Protein AF-A0A359M3L5-F1 (afdb_monomer)

Solvent-accessible surface area (backbone atoms only — not comparable to full-atom values): 6612 Å² total; per-residue (Å²): 128,64,72,66,55,49,37,35,51,52,8,50,50,33,34,58,53,13,36,76,29,49,12,36,32,44,86,95,46,78,62,34,31,24,52,57,44,50,51,46,31,31,58,50,9,49,49,30,40,74,74,66,41,86,62,9,56,54,31,27,47,51,28,46,46,59,61,41,48,53,52,25,50,50,24,58,77,70,66,40,63,69,64,22,51,52,35,47,51,50,46,64,65,39,57,65,48,48,65,51,44,30,73,75,64,65,40,41,78,36,68,12,42,54,36,30,54,51,9,48,47,43,45,50,54,72,62,70,79,76,117

Secondary structure (DSSP, 8-state):
-HHHHHHHHHHHHHHHHHTTSEEEE-TTSPPEEHHHHHHHHHHHHHHHHHTT-TTHHHHHHHHHHHHHHHHHHHHHHTT-HHHHHHHHHHHHHHTTHHHHHHHHTTPEE-HHHHHHHHHHHHHHHHHHTT-

Radius of gyration: 15.12 Å; Cα contacts (8 Å, |Δi|>4): 184; chains: 1; bounding box: 44×23×44 Å

Foldseek 3Di:
DPPLVVLQVLLVVLQVVLQQDQWKDADPDDGDRNVRLLVCLCVQLCVCVVVPNPLSVLSNLVNCLVVLLVVLVVCVVVVPLVVNVVSLVSNVVSVVSVVVSCVPVVMGTDPSNVSNSSSSCSNSVVSVVVD

Mean predicted aligned error: 4.33 Å

Nearest PDB structures (foldseek):
  8e0m-assembly3_H  TM=4.704E-01  e=2.114E+00  synthetic construct
  8e0o-assembly1_C  TM=4.626E-01  e=2.346E+00  synthetic construct
  8e12-assembly1_C  TM=3.287E-01  e=6.361E-01  synthetic construct
  8e0o-assembly1_A  TM=3.751E-01  e=2.006E+00  synthetic construct

Sequence (131 aa):
MAPRTALLATGLAAYAVSFALPAVKLQDMPPLRGWVCAAHVYTVGASAARDGEWLGPLLLACGLINPAMLLYLLFRFTGRARPRRVTALVLAGLLPVVPVTFAVGDIRPILGCGLWIAGMLLTVCGDFRRT

pLDDT: mean 89.81, std 8.86, range [47.19, 97.19]

Structure (mmCIF, N/CA/C/O backbone):
data_AF-A0A359M3L5-F1
#
_entry.id   AF-A0A359M3L5-F1
#
loop_
_atom_site.group_PDB
_atom_site.id
_atom_site.type_symbol
_atom_site.label_atom_id
_atom_site.label_alt_id
_atom_site.label_comp_id
_atom_site.label_asym_id
_atom_site.label_entity_id
_atom_site.label_seq_id
_atom_site.pdbx_PDB_ins_code
_atom_site.Cartn_x
_atom_site.Cartn_y
_atom_site.Cartn_z
_atom_site.occupancy
_atom_site.B_iso_or_equiv
_atom_site.auth_seq_id
_atom_site.auth_comp_id
_atom_site.auth_asym_id
_atom_site.auth_atom_id
_atom_site.pdbx_PDB_model_num
ATOM 1 N N . MET A 1 1 ? -22.929 5.626 16.802 1.00 50.56 1 MET A N 1
ATOM 2 C CA . MET A 1 1 ? -21.799 4.688 16.566 1.00 50.56 1 MET A CA 1
ATOM 3 C C . MET A 1 1 ? -21.626 4.254 15.097 1.00 50.56 1 MET A C 1
ATOM 5 O O . MET A 1 1 ? -20.513 3.905 14.734 1.00 50.56 1 MET A O 1
ATOM 9 N N . ALA A 1 2 ? -22.644 4.338 14.229 1.00 57.81 2 ALA A N 1
ATOM 10 C CA . ALA A 1 2 ? -22.644 3.765 12.870 1.00 57.81 2 ALA A CA 1
ATOM 11 C C . ALA A 1 2 ? -21.632 4.291 11.807 1.00 57.81 2 ALA A C 1
ATOM 13 O O . ALA A 1 2 ? -21.102 3.469 11.058 1.00 57.81 2 ALA A O 1
ATOM 14 N N . PRO A 1 3 ? -21.294 5.595 11.699 1.00 68.12 3 PRO A N 1
ATOM 15 C CA . PRO A 1 3 ? -20.598 6.096 10.503 1.00 68.12 3 PRO A CA 1
ATOM 16 C C . PRO A 1 3 ? -19.119 5.685 10.420 1.00 68.12 3 PRO A C 1
ATOM 18 O O . PRO A 1 3 ? -18.577 5.519 9.333 1.00 68.12 3 PRO A O 1
ATOM 21 N N . ARG A 1 4 ? -18.448 5.476 11.560 1.00 75.56 4 ARG A N 1
ATOM 22 C CA . ARG A 1 4 ? -17.023 5.089 11.592 1.00 75.56 4 ARG A CA 1
ATOM 23 C C . ARG A 1 4 ? -16.798 3.628 11.212 1.00 75.56 4 ARG A C 1
ATOM 25 O O . ARG A 1 4 ? -15.788 3.316 10.587 1.00 75.56 4 ARG A O 1
ATOM 32 N N . THR A 1 5 ? -17.721 2.752 11.595 1.00 81.62 5 THR A N 1
ATOM 33 C CA . THR A 1 5 ? -17.659 1.326 11.261 1.00 81.62 5 THR A CA 1
ATOM 34 C C . THR A 1 5 ? -17.961 1.111 9.784 1.00 81.62 5 THR A C 1
ATOM 36 O O . THR A 1 5 ? -17.247 0.356 9.135 1.00 81.62 5 THR A O 1
ATOM 39 N N . ALA A 1 6 ? -18.937 1.844 9.234 1.00 85.69 6 ALA A N 1
ATOM 40 C CA . ALA A 1 6 ? -19.244 1.817 7.807 1.00 85.69 6 ALA A CA 1
ATOM 41 C C . ALA A 1 6 ? -18.049 2.274 6.953 1.00 85.69 6 ALA A C 1
ATOM 43 O O . ALA A 1 6 ? -17.657 1.562 6.040 1.00 85.69 6 ALA A O 1
ATOM 44 N N . LEU A 1 7 ? -17.402 3.397 7.296 1.00 87.81 7 LEU A N 1
ATOM 45 C CA . LEU A 1 7 ? -16.214 3.874 6.568 1.00 87.81 7 LEU A CA 1
ATOM 46 C C . LEU A 1 7 ? -15.055 2.872 6.602 1.00 87.81 7 LEU A C 1
ATOM 48 O O . LEU A 1 7 ? -14.409 2.650 5.582 1.00 87.81 7 LEU A O 1
ATOM 52 N N . LEU A 1 8 ? -14.815 2.245 7.758 1.00 88.62 8 LEU A N 1
ATOM 53 C CA . LEU A 1 8 ? -13.799 1.202 7.889 1.00 88.62 8 LEU A CA 1
ATOM 54 C C . LEU A 1 8 ? -14.133 -0.016 7.020 1.00 88.62 8 LEU A C 1
ATOM 56 O O . LEU A 1 8 ? -13.264 -0.504 6.308 1.00 88.62 8 LEU A O 1
ATOM 60 N N . ALA A 1 9 ? -15.374 -0.502 7.075 1.00 91.50 9 ALA A N 1
ATOM 61 C CA . ALA A 1 9 ? -15.805 -1.663 6.303 1.00 91.50 9 ALA A CA 1
ATOM 62 C C . ALA A 1 9 ? -15.721 -1.396 4.793 1.00 91.50 9 ALA A C 1
ATOM 64 O O . ALA A 1 9 ? -15.135 -2.192 4.064 1.00 91.50 9 ALA A O 1
ATOM 65 N N . THR A 1 10 ? -16.224 -0.247 4.336 1.00 93.81 10 THR A N 1
ATOM 66 C CA . THR A 1 10 ? -16.135 0.178 2.934 1.00 93.81 10 THR A CA 1
ATOM 67 C C . THR A 1 10 ? -14.685 0.344 2.493 1.00 93.81 10 THR A C 1
ATOM 69 O O . THR A 1 10 ? -14.319 -0.123 1.418 1.00 93.81 10 THR A O 1
ATOM 72 N N . GLY A 1 11 ? -13.840 0.963 3.324 1.00 94.69 11 GLY A N 1
ATOM 73 C CA . GLY A 1 11 ? -12.419 1.139 3.033 1.00 94.69 11 GLY A CA 1
ATOM 74 C C . GLY A 1 11 ? -11.677 -0.191 2.891 1.00 94.69 11 GLY A C 1
ATOM 75 O O . GLY A 1 11 ? -10.946 -0.386 1.922 1.00 94.69 11 GLY A O 1
ATOM 76 N N . LEU A 1 12 ? -11.924 -1.136 3.803 1.00 94.88 12 LEU A N 1
ATOM 77 C CA . LEU A 1 12 ? -11.359 -2.485 3.754 1.00 94.88 12 LEU A CA 1
ATOM 78 C C . LEU A 1 12 ? -11.842 -3.278 2.539 1.00 94.88 12 LEU A C 1
ATOM 80 O O . LEU A 1 12 ? -11.033 -3.935 1.888 1.00 94.88 12 LEU A O 1
ATOM 84 N N . ALA A 1 13 ? -13.134 -3.204 2.215 1.00 96.25 13 ALA A N 1
ATOM 85 C CA . ALA A 1 13 ? -13.698 -3.874 1.048 1.00 96.25 13 ALA A CA 1
ATOM 86 C C . ALA A 1 13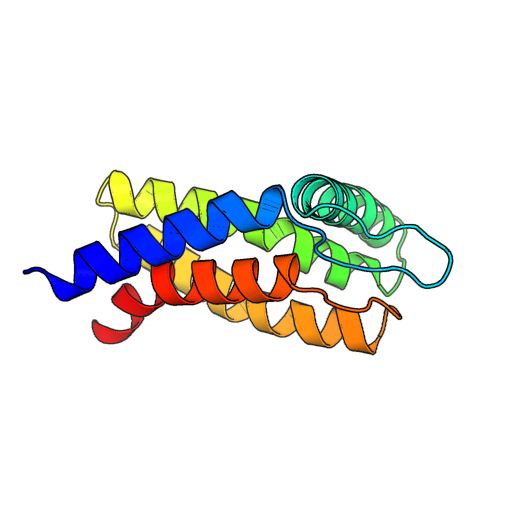 ? -13.104 -3.317 -0.254 1.00 96.25 13 ALA A C 1
ATOM 88 O O . ALA A 1 13 ? -12.648 -4.086 -1.096 1.00 96.25 13 ALA A O 1
ATOM 89 N N . ALA A 1 14 ? -13.036 -1.988 -0.391 1.00 96.56 14 ALA A N 1
ATOM 90 C CA . ALA A 1 14 ? -12.400 -1.326 -1.528 1.00 96.56 14 ALA A CA 1
ATOM 91 C C . ALA A 1 14 ? -10.918 -1.718 -1.651 1.00 96.56 14 ALA A C 1
ATOM 93 O O . ALA A 1 14 ? -10.473 -2.113 -2.729 1.00 96.56 14 ALA A O 1
ATOM 94 N N . TYR A 1 15 ? -10.178 -1.688 -0.537 1.00 95.81 15 TYR A N 1
ATOM 95 C CA . TYR A 1 15 ? -8.784 -2.122 -0.486 1.00 95.81 15 TYR A CA 1
ATOM 96 C C . TYR A 1 15 ? -8.633 -3.581 -0.935 1.00 95.81 15 TYR A C 1
ATOM 98 O O . TYR A 1 15 ? -7.824 -3.852 -1.813 1.00 95.81 15 TYR A O 1
ATOM 106 N N . ALA A 1 16 ? -9.442 -4.510 -0.425 1.00 95.88 16 ALA A N 1
ATOM 107 C CA . ALA A 1 16 ? -9.365 -5.923 -0.797 1.00 95.88 16 ALA A CA 1
ATOM 108 C C . ALA A 1 16 ? -9.717 -6.169 -2.277 1.00 95.88 16 ALA A C 1
ATOM 110 O O . ALA A 1 16 ? -8.963 -6.832 -2.989 1.00 95.88 16 ALA A O 1
ATOM 111 N N . VAL A 1 17 ? -10.822 -5.595 -2.764 1.00 97.00 17 VAL A N 1
ATOM 112 C CA . VAL A 1 17 ? -11.272 -5.749 -4.160 1.00 97.00 17 VAL A CA 1
ATOM 113 C C . VAL A 1 17 ? -10.250 -5.173 -5.140 1.00 97.00 17 VAL A C 1
ATOM 115 O O . VAL A 1 17 ? -10.040 -5.742 -6.212 1.00 97.00 17 VAL A O 1
ATOM 118 N N . SER A 1 18 ? -9.556 -4.093 -4.766 1.00 97.19 18 SER A N 1
ATOM 119 C CA . SER A 1 18 ? -8.548 -3.458 -5.620 1.00 97.19 18 SER A CA 1
ATOM 120 C C . SER A 1 18 ? -7.436 -4.410 -6.082 1.00 97.19 18 SER A C 1
ATOM 122 O O . SER A 1 18 ? -6.935 -4.265 -7.197 1.00 97.19 18 SER A O 1
ATOM 124 N N . PHE A 1 19 ? -7.104 -5.440 -5.292 1.00 94.94 19 PHE A N 1
ATOM 125 C CA . PHE A 1 19 ? -6.080 -6.426 -5.648 1.00 94.94 19 PHE A CA 1
ATOM 126 C C . PHE A 1 19 ? -6.492 -7.336 -6.808 1.00 94.94 19 PHE A C 1
ATOM 128 O O . PHE A 1 19 ? -5.624 -7.814 -7.541 1.00 94.94 19 PHE A O 1
ATOM 135 N N . ALA A 1 20 ? -7.794 -7.562 -6.998 1.00 95.50 20 ALA A N 1
ATOM 136 C CA . ALA A 1 20 ? -8.321 -8.372 -8.094 1.00 95.50 20 ALA A CA 1
ATOM 137 C C . ALA A 1 20 ? -8.469 -7.577 -9.403 1.00 95.50 20 ALA A C 1
ATOM 139 O O . ALA A 1 20 ? -8.512 -8.168 -10.484 1.00 95.50 20 ALA A O 1
ATOM 140 N N . LEU A 1 21 ? -8.534 -6.247 -9.316 1.00 95.38 21 LEU A N 1
ATOM 141 C CA . LEU A 1 21 ? -8.759 -5.365 -10.456 1.00 95.38 21 LEU A CA 1
ATOM 142 C C . LEU A 1 21 ? -7.453 -5.022 -11.195 1.00 95.38 21 LEU A C 1
ATOM 144 O O . LEU A 1 21 ? -6.374 -5.044 -10.595 1.00 95.38 21 LEU A O 1
ATOM 148 N N . PRO A 1 22 ? -7.527 -4.652 -12.489 1.00 95.12 22 PRO A N 1
ATOM 149 C CA . PRO A 1 22 ? -6.420 -4.009 -13.193 1.00 95.12 22 PRO A CA 1
ATOM 150 C C . PRO A 1 22 ? -6.029 -2.707 -12.485 1.00 95.12 22 PRO A C 1
ATOM 152 O O . PRO A 1 22 ? -6.853 -1.799 -12.345 1.00 95.12 22 PRO A O 1
ATOM 155 N N . ALA A 1 23 ? -4.786 -2.622 -12.018 1.00 92.75 23 ALA A N 1
ATOM 156 C CA . ALA A 1 23 ? -4.303 -1.514 -11.203 1.00 92.75 23 ALA A CA 1
ATOM 157 C C . ALA A 1 23 ? -3.487 -0.507 -12.009 1.00 92.75 23 ALA A C 1
ATOM 159 O O . ALA A 1 23 ? -3.731 0.692 -11.894 1.00 92.75 23 ALA A O 1
ATOM 160 N N . VAL A 1 24 ? -2.556 -0.984 -12.835 1.00 92.00 24 VAL A N 1
ATOM 161 C CA . VAL A 1 24 ? -1.655 -0.132 -13.621 1.00 92.00 24 VAL A CA 1
ATOM 162 C C . VAL A 1 24 ? -1.423 -0.706 -15.012 1.00 92.00 24 VAL A C 1
ATOM 164 O O . VAL A 1 24 ? -1.521 -1.918 -15.216 1.00 92.00 24 VAL A O 1
ATOM 167 N N . LYS A 1 25 ? -1.096 0.164 -15.967 1.00 90.19 25 LYS A N 1
ATOM 168 C CA . LYS A 1 25 ? -0.617 -0.215 -17.298 1.00 90.19 25 LYS A CA 1
ATOM 169 C C . LYS A 1 25 ? 0.760 0.391 -17.535 1.00 90.19 25 LYS A C 1
ATOM 171 O O . LYS A 1 25 ? 0.925 1.604 -17.424 1.00 90.19 25 LYS A O 1
ATOM 176 N N . LEU A 1 26 ? 1.709 -0.469 -17.889 1.00 84.19 26 LEU A N 1
ATOM 177 C CA . LEU A 1 26 ? 2.989 -0.085 -18.475 1.00 84.19 26 LEU A CA 1
ATOM 178 C C . LEU A 1 26 ? 2.816 -0.126 -19.999 1.00 84.19 26 LEU A C 1
ATOM 180 O O . LEU A 1 26 ? 2.063 -0.968 -20.484 1.00 84.19 26 LEU A O 1
ATOM 184 N N . GLN A 1 27 ? 3.436 0.806 -20.726 1.00 78.19 27 GLN A N 1
ATOM 185 C CA . GLN A 1 27 ? 3.124 1.129 -22.131 1.00 78.19 27 GLN A CA 1
ATOM 186 C C . GLN A 1 27 ? 2.805 -0.097 -23.007 1.00 78.19 27 GLN A C 1
ATOM 188 O O . GLN A 1 27 ? 1.654 -0.252 -23.434 1.00 78.19 27 GLN A O 1
ATOM 193 N N . ASP A 1 28 ? 3.782 -0.989 -23.176 1.00 81.38 28 ASP A N 1
ATOM 194 C CA . ASP A 1 28 ? 3.708 -2.139 -24.089 1.00 81.38 28 ASP A CA 1
ATOM 195 C C . ASP A 1 28 ? 3.259 -3.441 -23.416 1.00 81.38 28 ASP A C 1
ATOM 197 O O . ASP A 1 28 ? 3.333 -4.520 -24.004 1.00 81.38 28 ASP A O 1
ATOM 201 N N . MET A 1 29 ? 2.776 -3.364 -22.173 1.00 82.94 29 MET A N 1
ATOM 202 C CA . MET A 1 29 ? 2.349 -4.535 -21.416 1.00 82.94 29 MET A CA 1
ATOM 203 C C . MET A 1 29 ? 0.837 -4.548 -21.164 1.00 82.94 29 MET A C 1
ATOM 205 O O . MET A 1 29 ? 0.198 -3.497 -21.004 1.00 82.94 29 MET A O 1
ATOM 209 N N . PRO A 1 30 ? 0.230 -5.746 -21.081 1.00 88.19 30 PRO A N 1
ATOM 210 C CA . PRO A 1 30 ? -1.120 -5.890 -20.561 1.00 88.19 30 PRO A CA 1
ATOM 211 C C . PRO A 1 30 ? -1.250 -5.259 -19.162 1.00 88.19 30 PRO A C 1
ATOM 213 O O . PRO A 1 30 ? -0.291 -5.279 -18.386 1.00 88.19 30 PRO A O 1
ATOM 216 N N . PRO A 1 31 ? -2.433 -4.728 -18.799 1.00 91.94 31 PRO A N 1
ATOM 217 C CA . PRO A 1 31 ? -2.670 -4.196 -17.463 1.00 91.94 31 PRO A CA 1
ATOM 218 C C . PRO A 1 31 ? -2.336 -5.207 -16.361 1.00 91.94 31 PRO A C 1
ATOM 220 O O . PRO A 1 31 ? -2.830 -6.338 -16.362 1.00 91.94 31 PRO A O 1
ATOM 223 N N . LEU A 1 32 ? -1.546 -4.777 -15.380 1.00 93.25 32 LEU A N 1
ATOM 224 C CA . LEU A 1 32 ? -1.212 -5.594 -14.222 1.00 93.25 32 LEU A CA 1
ATOM 225 C C . LEU A 1 32 ? -2.359 -5.555 -13.215 1.00 93.25 32 LEU A C 1
ATOM 227 O O . LEU A 1 32 ? -2.854 -4.485 -12.847 1.00 93.25 32 LEU A O 1
ATOM 231 N N . ARG A 1 33 ? -2.765 -6.730 -12.727 1.00 94.62 33 ARG A N 1
ATOM 232 C CA . ARG A 1 33 ? -3.693 -6.839 -11.590 1.00 94.62 33 ARG A CA 1
ATOM 233 C C . ARG A 1 33 ? -3.038 -6.291 -10.322 1.00 94.62 33 ARG A C 1
ATOM 235 O O . ARG A 1 33 ? -1.822 -6.390 -10.174 1.00 94.62 33 ARG A O 1
ATOM 242 N N . GLY A 1 34 ? -3.833 -5.765 -9.392 1.00 92.81 34 GLY A N 1
ATOM 243 C CA . GLY A 1 34 ? -3.331 -5.125 -8.172 1.00 92.81 34 GLY A CA 1
ATOM 244 C C . GLY A 1 34 ? -2.383 -5.996 -7.344 1.00 92.81 34 GLY A C 1
ATOM 245 O O . GLY A 1 34 ? -1.346 -5.506 -6.906 1.00 92.81 34 GLY A O 1
ATOM 246 N N . TRP A 1 35 ? -2.659 -7.296 -7.198 1.00 91.81 35 TRP A N 1
ATOM 247 C CA . TRP A 1 35 ? -1.753 -8.207 -6.480 1.00 91.81 35 TRP A CA 1
ATOM 248 C C . TRP A 1 35 ? -0.417 -8.434 -7.197 1.00 91.81 35 TRP A C 1
ATOM 250 O O . TRP A 1 35 ? 0.624 -8.462 -6.543 1.00 91.81 35 TRP A O 1
ATOM 260 N N . VAL A 1 36 ? -0.430 -8.521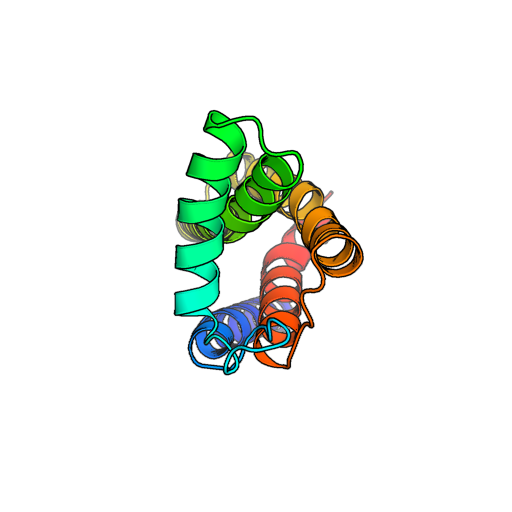 -8.530 1.00 93.25 36 VAL A N 1
ATOM 261 C CA . VAL A 1 36 ? 0.793 -8.644 -9.338 1.00 93.25 36 VAL A CA 1
ATOM 262 C C . VAL A 1 36 ? 1.597 -7.354 -9.253 1.00 93.25 36 VAL A C 1
ATOM 264 O O . VAL A 1 36 ? 2.797 -7.396 -9.006 1.00 93.25 36 VAL A O 1
ATOM 267 N N . CYS A 1 37 ? 0.925 -6.207 -9.389 1.00 92.25 37 CYS A N 1
ATOM 268 C CA . CYS A 1 37 ? 1.536 -4.893 -9.243 1.00 92.25 37 CYS A CA 1
ATOM 269 C C . CYS A 1 37 ? 2.212 -4.759 -7.875 1.00 92.25 37 CYS A C 1
ATOM 271 O O . CYS A 1 37 ? 3.379 -4.395 -7.823 1.00 92.25 37 CYS A O 1
ATOM 273 N N . ALA A 1 38 ? 1.511 -5.098 -6.788 1.00 92.12 38 ALA A N 1
ATOM 274 C CA . ALA A 1 38 ? 2.022 -5.019 -5.421 1.00 92.12 38 ALA A CA 1
ATOM 275 C C . ALA A 1 38 ? 3.277 -5.876 -5.199 1.00 92.12 38 ALA A C 1
ATOM 277 O O . ALA A 1 38 ? 4.235 -5.404 -4.589 1.00 92.12 38 ALA A O 1
ATOM 278 N N . ALA A 1 39 ? 3.278 -7.113 -5.704 1.00 90.38 39 ALA A N 1
ATOM 279 C CA . ALA A 1 39 ? 4.445 -7.985 -5.631 1.00 90.38 39 ALA A CA 1
ATOM 280 C C . ALA A 1 39 ? 5.613 -7.411 -6.445 1.00 90.38 39 ALA A C 1
ATOM 282 O O . ALA A 1 39 ? 6.725 -7.300 -5.934 1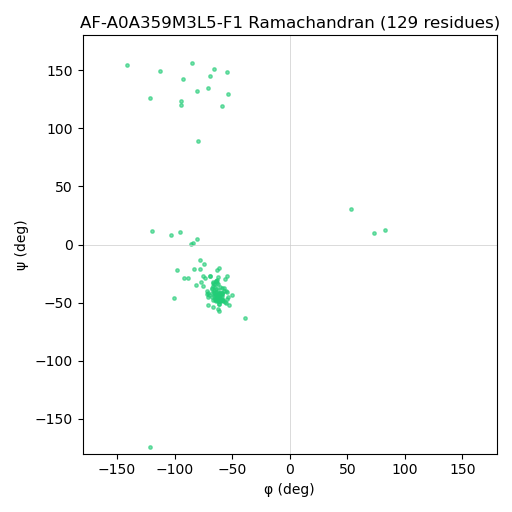.00 90.38 39 ALA A O 1
ATOM 283 N N . HIS A 1 40 ? 5.335 -6.979 -7.678 1.00 89.44 40 HIS A N 1
ATOM 284 C CA . HIS A 1 40 ? 6.337 -6.469 -8.605 1.00 89.44 40 HIS A CA 1
ATOM 285 C C . HIS A 1 40 ? 7.033 -5.208 -8.082 1.00 89.44 40 HIS A C 1
ATOM 287 O O . HIS A 1 40 ? 8.259 -5.168 -8.056 1.00 89.44 40 HIS A O 1
ATOM 293 N N . VAL A 1 41 ? 6.285 -4.200 -7.611 1.00 89.75 41 VAL A N 1
ATOM 294 C CA . VAL A 1 41 ? 6.897 -2.949 -7.120 1.00 89.75 41 VAL A CA 1
ATOM 295 C C . VAL A 1 41 ? 7.767 -3.173 -5.885 1.00 89.75 41 VAL A C 1
ATOM 297 O O . VAL A 1 41 ? 8.783 -2.503 -5.731 1.00 89.75 41 VAL A O 1
ATOM 300 N N . TYR A 1 42 ? 7.424 -4.147 -5.037 1.00 88.94 42 TYR A N 1
ATOM 301 C CA . TYR A 1 42 ? 8.243 -4.494 -3.881 1.00 88.94 42 TYR A CA 1
ATOM 302 C C . TYR A 1 42 ? 9.543 -5.189 -4.300 1.00 88.94 42 TYR A C 1
ATOM 304 O O . TYR A 1 42 ? 10.623 -4.751 -3.910 1.00 88.94 42 TYR A O 1
ATOM 312 N N . THR A 1 43 ? 9.463 -6.244 -5.118 1.00 89.88 43 THR A N 1
ATOM 313 C CA . THR A 1 43 ? 10.646 -7.030 -5.501 1.00 89.88 43 THR A CA 1
ATOM 314 C C . THR A 1 43 ? 11.573 -6.266 -6.440 1.00 89.88 43 THR A C 1
ATOM 316 O O . THR A 1 43 ? 12.784 -6.256 -6.232 1.00 89.88 43 THR A O 1
ATOM 319 N N . VAL A 1 44 ? 11.013 -5.604 -7.457 1.00 88.31 44 VAL A N 1
ATOM 320 C CA . VAL A 1 44 ? 11.794 -4.828 -8.430 1.00 88.31 44 VAL A CA 1
ATOM 321 C C . VAL A 1 44 ? 12.323 -3.560 -7.788 1.00 88.31 44 VAL A C 1
ATOM 323 O O . VAL A 1 44 ? 13.501 -3.269 -7.944 1.00 88.31 44 VAL A O 1
ATOM 326 N N . GLY A 1 45 ? 11.509 -2.857 -6.995 1.00 87.69 45 GLY A N 1
ATOM 327 C CA . GLY A 1 45 ? 11.971 -1.682 -6.260 1.00 87.69 45 GLY A CA 1
ATOM 328 C C . GLY A 1 45 ? 13.129 -2.001 -5.317 1.00 87.69 45 GLY A C 1
ATOM 329 O O . GLY A 1 45 ? 14.103 -1.256 -5.279 1.00 87.69 45 GLY A O 1
ATOM 330 N N . ALA A 1 46 ? 13.074 -3.133 -4.605 1.00 88.44 46 ALA A N 1
ATOM 331 C CA . ALA A 1 46 ? 14.165 -3.567 -3.735 1.00 88.44 46 ALA A CA 1
ATOM 332 C C . ALA A 1 46 ? 15.461 -3.868 -4.506 1.00 88.44 46 ALA A C 1
ATOM 334 O O . ALA A 1 46 ? 16.531 -3.450 -4.063 1.00 88.44 46 ALA A O 1
ATOM 335 N N . SER A 1 47 ? 15.377 -4.560 -5.650 1.00 92.12 47 SER A N 1
ATOM 336 C CA . SER A 1 47 ? 16.558 -4.830 -6.486 1.00 92.12 47 SER A CA 1
ATOM 337 C C . SER A 1 47 ? 17.114 -3.541 -7.080 1.00 92.12 47 SER A C 1
ATOM 339 O O . SER A 1 47 ? 18.264 -3.209 -6.831 1.00 92.12 47 SER A O 1
ATOM 341 N N . ALA A 1 48 ? 16.278 -2.758 -7.763 1.00 89.06 48 ALA A N 1
ATOM 342 C CA . ALA A 1 48 ? 16.663 -1.507 -8.408 1.00 89.06 48 ALA A CA 1
ATOM 343 C C . ALA A 1 48 ? 17.286 -0.512 -7.413 1.00 89.06 48 ALA A C 1
ATOM 345 O O . ALA A 1 48 ? 18.290 0.126 -7.716 1.00 89.06 48 ALA A O 1
ATOM 346 N N . ALA A 1 49 ? 16.748 -0.417 -6.189 1.00 87.81 49 ALA A N 1
ATOM 347 C CA . ALA A 1 49 ? 17.323 0.430 -5.143 1.00 87.81 49 ALA A CA 1
ATOM 348 C C . ALA A 1 49 ? 18.707 -0.059 -4.690 1.00 87.81 49 ALA A C 1
ATOM 350 O O . ALA A 1 49 ? 19.594 0.756 -4.443 1.0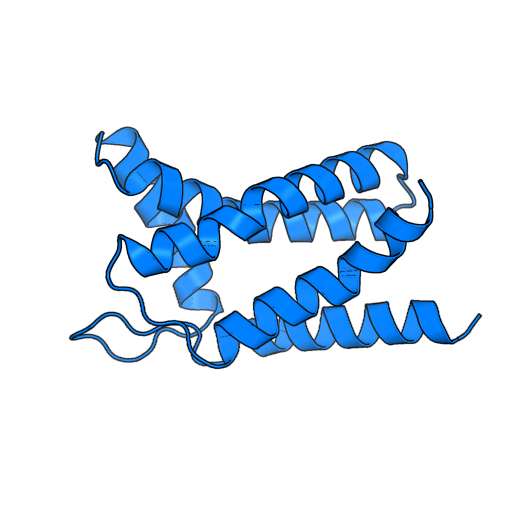0 87.81 49 ALA A O 1
ATOM 351 N N . ARG A 1 50 ? 18.898 -1.379 -4.581 1.00 92.12 50 ARG A N 1
ATOM 352 C CA . ARG A 1 50 ? 20.193 -1.981 -4.241 1.00 92.12 50 ARG A CA 1
ATOM 353 C C . ARG A 1 50 ? 21.216 -1.781 -5.359 1.00 92.12 50 ARG A C 1
ATOM 355 O O . ARG A 1 50 ? 22.384 -1.542 -5.072 1.00 92.12 50 ARG A O 1
ATOM 362 N N . ASP A 1 51 ? 20.765 -1.867 -6.603 1.00 92.75 51 ASP A N 1
ATOM 363 C CA . ASP A 1 51 ? 21.605 -1.800 -7.796 1.00 92.75 51 ASP A CA 1
ATOM 364 C C . ASP A 1 51 ? 21.886 -0.333 -8.223 1.00 92.75 51 ASP A C 1
ATOM 366 O O . ASP A 1 51 ? 22.617 -0.084 -9.178 1.00 92.75 51 ASP A O 1
ATOM 370 N N . GLY A 1 52 ? 21.370 0.652 -7.472 1.00 88.56 52 GLY A N 1
ATOM 371 C CA . GLY A 1 52 ? 21.654 2.081 -7.652 1.00 88.56 52 GLY A CA 1
ATOM 372 C C . GLY A 1 52 ? 20.813 2.773 -8.726 1.00 88.56 52 GLY A C 1
ATOM 373 O O . GLY A 1 52 ? 21.115 3.902 -9.113 1.00 88.56 52 GLY A O 1
ATOM 374 N N . GLU A 1 53 ? 19.751 2.130 -9.210 1.00 90.62 53 GLU A N 1
ATOM 375 C CA . GLU A 1 53 ? 18.842 2.721 -10.186 1.00 90.62 53 GLU A CA 1
ATOM 376 C C . GLU A 1 53 ? 18.002 3.834 -9.551 1.00 90.62 53 GLU A C 1
ATOM 378 O O . GLU A 1 53 ? 17.412 3.679 -8.479 1.00 90.62 53 GLU A O 1
ATOM 383 N N . TRP A 1 54 ? 17.884 4.963 -10.249 1.00 87.94 54 TRP A N 1
ATOM 384 C CA . TRP A 1 54 ? 17.246 6.169 -9.714 1.00 87.94 54 TRP A CA 1
ATOM 385 C C . TRP A 1 54 ? 15.750 5.995 -9.381 1.00 87.94 54 TRP A C 1
ATOM 387 O O . TRP A 1 54 ? 15.258 6.620 -8.442 1.00 87.94 54 TRP A O 1
ATOM 397 N N . LEU A 1 55 ? 15.027 5.128 -10.105 1.00 87.75 55 LEU A N 1
ATOM 398 C CA . LEU A 1 55 ? 13.621 4.790 -9.822 1.00 87.75 55 LEU A CA 1
ATOM 399 C C . LEU A 1 55 ? 13.458 3.803 -8.663 1.00 87.75 55 LEU A C 1
ATOM 401 O O . LEU A 1 55 ? 12.380 3.729 -8.069 1.00 87.75 55 LEU A O 1
ATOM 405 N N . GLY A 1 56 ? 14.508 3.050 -8.332 1.00 90.38 56 GLY A N 1
ATOM 406 C CA . GLY A 1 56 ? 14.465 1.976 -7.345 1.00 90.38 56 GLY A CA 1
ATOM 407 C C . GLY A 1 56 ? 13.898 2.409 -5.991 1.00 90.38 56 GLY A C 1
ATOM 408 O O . GLY A 1 56 ? 12.929 1.800 -5.529 1.00 90.38 56 GLY A O 1
ATOM 409 N N . PRO A 1 57 ? 14.405 3.491 -5.368 1.00 92.06 57 PRO A N 1
ATOM 410 C CA . PRO A 1 57 ? 13.889 3.980 -4.090 1.00 92.06 57 PRO A CA 1
ATOM 411 C C . PRO A 1 57 ? 12.400 4.352 -4.117 1.00 92.06 57 PRO A C 1
ATOM 413 O O . PRO A 1 57 ? 11.685 4.079 -3.153 1.00 92.06 57 PRO A O 1
ATOM 416 N N . LEU A 1 58 ? 11.912 4.938 -5.217 1.00 92.88 58 LEU A N 1
ATOM 417 C CA . LEU A 1 58 ? 10.502 5.319 -5.368 1.00 92.88 58 LEU A CA 1
ATOM 418 C C . LEU A 1 58 ? 9.600 4.085 -5.495 1.00 92.88 58 LEU A C 1
ATOM 420 O O . LEU A 1 58 ? 8.563 3.997 -4.831 1.00 92.88 58 LEU A O 1
ATOM 424 N N . LEU A 1 59 ? 10.022 3.099 -6.293 1.00 91.56 59 LEU A N 1
ATOM 425 C CA . LEU A 1 59 ? 9.321 1.821 -6.434 1.00 91.56 59 LEU A CA 1
ATOM 426 C C . LEU A 1 59 ? 9.296 1.049 -5.111 1.00 91.56 59 LEU A C 1
ATOM 428 O O . LEU A 1 59 ? 8.243 0.546 -4.716 1.00 91.56 59 LEU A O 1
ATOM 432 N N . LEU A 1 60 ? 10.419 1.020 -4.386 1.00 93.31 60 LEU A N 1
ATOM 433 C CA . LEU A 1 60 ? 10.504 0.394 -3.069 1.00 93.31 60 LEU A CA 1
ATOM 434 C C . LEU A 1 60 ? 9.571 1.084 -2.068 1.00 93.31 60 LEU A C 1
ATOM 436 O O . LEU A 1 60 ? 8.821 0.407 -1.364 1.00 93.31 60 LEU A O 1
ATOM 440 N N . ALA A 1 61 ? 9.558 2.419 -2.034 1.00 94.38 61 ALA A N 1
ATOM 441 C CA . ALA A 1 61 ? 8.645 3.182 -1.189 1.00 94.38 61 ALA A CA 1
ATOM 442 C C . ALA A 1 61 ? 7.173 2.862 -1.504 1.00 94.38 61 ALA A C 1
ATOM 444 O O . ALA A 1 61 ? 6.393 2.635 -0.578 1.00 94.38 61 ALA A O 1
ATOM 445 N N . CYS A 1 62 ? 6.803 2.743 -2.786 1.00 93.75 62 CYS A N 1
ATOM 446 C CA . CYS A 1 62 ? 5.474 2.277 -3.191 1.00 93.75 62 CYS A CA 1
ATOM 447 C C . CYS A 1 62 ? 5.196 0.838 -2.717 1.00 93.75 62 CYS A C 1
ATOM 449 O O . CYS A 1 62 ? 4.120 0.552 -2.188 1.00 93.75 62 CYS A O 1
ATOM 451 N N . GLY A 1 63 ? 6.174 -0.063 -2.846 1.00 93.62 63 GLY A N 1
ATOM 452 C CA . GLY A 1 63 ? 6.080 -1.452 -2.391 1.00 93.62 63 GLY A CA 1
ATOM 453 C C . GLY A 1 63 ? 5.894 -1.606 -0.880 1.00 93.62 63 GLY A C 1
ATOM 454 O O . GLY A 1 63 ? 5.257 -2.561 -0.436 1.00 93.62 63 GLY A O 1
ATOM 455 N N . LEU A 1 64 ? 6.376 -0.651 -0.080 1.00 95.81 64 LEU A N 1
ATOM 456 C CA . LEU A 1 64 ? 6.229 -0.650 1.379 1.00 95.81 64 LEU A CA 1
ATOM 457 C C . LEU A 1 64 ? 4.839 -0.212 1.868 1.00 95.81 64 LEU A C 1
ATOM 459 O O . LEU A 1 64 ? 4.502 -0.460 3.030 1.00 95.81 64 LEU A O 1
ATOM 463 N N . ILE A 1 65 ? 4.000 0.371 1.005 1.00 96.44 65 ILE A N 1
ATOM 464 C CA . ILE A 1 65 ? 2.669 0.862 1.393 1.00 96.44 65 ILE A CA 1
ATOM 465 C C . ILE A 1 65 ? 1.763 -0.290 1.851 1.00 96.44 65 ILE A C 1
ATOM 467 O O . ILE A 1 65 ? 1.106 -0.180 2.886 1.00 96.44 65 ILE A O 1
ATOM 471 N N . ASN A 1 66 ? 1.744 -1.420 1.137 1.00 95.75 66 ASN A N 1
ATOM 472 C CA . ASN A 1 66 ? 0.901 -2.563 1.513 1.00 95.75 66 ASN A CA 1
ATOM 473 C C . ASN A 1 66 ? 1.346 -3.221 2.836 1.00 95.75 66 ASN A C 1
ATOM 475 O O . ASN A 1 66 ? 0.493 -3.399 3.708 1.00 95.75 66 ASN A O 1
ATOM 479 N N . PRO A 1 67 ? 2.643 -3.520 3.065 1.00 95.44 67 PRO A N 1
ATOM 480 C CA . PRO A 1 67 ? 3.135 -3.933 4.380 1.00 95.44 67 PRO A CA 1
ATOM 481 C C . PRO A 1 67 ? 2.767 -2.954 5.503 1.00 95.44 67 PRO A C 1
ATOM 483 O O . PRO A 1 67 ? 2.274 -3.378 6.549 1.00 95.44 67 PRO A O 1
ATOM 486 N N . ALA A 1 68 ? 2.936 -1.645 5.283 1.00 96.44 68 ALA A N 1
ATOM 487 C CA . ALA A 1 68 ? 2.551 -0.627 6.259 1.00 96.44 68 ALA A CA 1
ATOM 488 C C . ALA A 1 68 ? 1.037 -0.637 6.528 1.00 96.44 68 ALA A C 1
ATOM 490 O O . ALA A 1 68 ? 0.608 -0.527 7.675 1.00 96.44 68 ALA A O 1
ATOM 491 N N . MET A 1 69 ? 0.210 -0.840 5.504 1.00 96.50 69 MET A N 1
ATOM 492 C CA . MET A 1 69 ? -1.241 -0.936 5.650 1.00 96.50 69 MET A CA 1
ATOM 493 C C . MET A 1 69 ? -1.663 -2.173 6.443 1.00 96.50 69 MET A C 1
ATOM 495 O O . MET A 1 69 ? -2.485 -2.072 7.352 1.00 96.50 69 MET A O 1
ATOM 499 N N . LEU A 1 70 ? -1.068 -3.335 6.170 1.00 96.25 70 LEU A N 1
ATOM 500 C CA . LEU A 1 70 ? -1.319 -4.550 6.950 1.00 96.25 70 LEU A CA 1
ATOM 501 C C . LEU A 1 70 ? -0.909 -4.368 8.416 1.00 96.25 70 LEU A C 1
ATOM 503 O O . LEU A 1 70 ? -1.654 -4.747 9.321 1.00 96.25 70 LEU A O 1
ATOM 507 N N . LEU A 1 71 ? 0.231 -3.719 8.659 1.00 96.81 71 LEU A N 1
ATOM 508 C CA . LEU A 1 71 ? 0.698 -3.399 10.004 1.00 96.81 71 LEU A CA 1
ATOM 509 C C . LEU A 1 71 ? -0.248 -2.422 10.725 1.00 96.81 71 LEU A C 1
ATOM 511 O O . LEU A 1 71 ? -0.571 -2.613 11.900 1.00 96.81 71 LEU A O 1
ATOM 515 N N . TYR A 1 72 ? -0.755 -1.411 10.016 1.00 95.88 72 TYR A N 1
ATOM 516 C CA . TYR A 1 72 ? -1.770 -0.491 10.527 1.00 95.88 72 TYR A CA 1
ATOM 517 C C . TYR A 1 72 ? -3.035 -1.244 10.961 1.00 95.88 72 TYR A C 1
ATOM 519 O O . TYR A 1 72 ? -3.534 -1.033 12.071 1.00 95.88 72 TYR A O 1
ATOM 527 N N . LEU A 1 73 ? -3.535 -2.150 10.115 1.00 95.50 73 LEU A N 1
ATOM 528 C CA . LEU A 1 73 ? -4.713 -2.965 10.408 1.00 95.50 73 LEU A CA 1
ATOM 529 C C . LEU A 1 73 ? -4.485 -3.876 11.613 1.00 95.50 73 LEU A C 1
ATOM 531 O O . LEU A 1 73 ? -5.332 -3.919 12.506 1.00 95.50 73 LEU A O 1
ATOM 535 N N . LEU A 1 74 ? -3.322 -4.522 11.700 1.00 96.69 74 LEU A N 1
ATOM 536 C CA . LEU A 1 74 ? -2.939 -5.326 12.857 1.00 96.69 74 LEU A CA 1
ATOM 537 C C . LEU A 1 74 ? -3.008 -4.506 14.153 1.00 96.69 74 LEU A C 1
ATOM 539 O O . LEU A 1 74 ? -3.650 -4.921 15.120 1.00 96.69 74 LEU A O 1
ATOM 543 N N . PHE A 1 75 ? -2.402 -3.316 14.187 1.00 95.38 75 PHE A N 1
ATOM 544 C CA . PHE A 1 75 ? -2.444 -2.451 15.371 1.00 95.38 75 PHE A CA 1
ATOM 545 C C . PHE A 1 75 ? -3.838 -1.913 15.676 1.00 95.38 75 PHE A C 1
ATOM 547 O O . PHE A 1 75 ? -4.192 -1.728 16.842 1.00 95.38 75 PHE A O 1
ATOM 554 N N . ARG A 1 76 ? -4.656 -1.689 14.646 1.00 92.56 76 ARG A N 1
ATOM 555 C CA . ARG A 1 76 ? -6.056 -1.305 14.808 1.00 92.56 76 ARG A CA 1
ATOM 556 C C . ARG A 1 76 ? -6.869 -2.407 15.481 1.00 92.56 76 ARG A C 1
ATOM 558 O O . ARG A 1 76 ? -7.564 -2.104 16.448 1.00 92.56 76 ARG A O 1
ATOM 565 N N . PHE A 1 77 ? -6.756 -3.651 15.020 1.00 93.00 77 PHE A N 1
ATOM 566 C CA . PHE A 1 77 ? -7.519 -4.783 15.557 1.00 93.00 77 PHE A CA 1
ATOM 567 C C . PHE A 1 77 ? -7.007 -5.273 16.915 1.00 93.00 77 PHE A C 1
ATOM 569 O O . PHE A 1 77 ? -7.792 -5.743 17.728 1.00 93.00 77 PHE A O 1
ATOM 576 N N . THR A 1 78 ? -5.720 -5.082 17.207 1.00 95.00 78 THR A N 1
ATOM 577 C CA . THR A 1 78 ? -5.128 -5.380 18.527 1.00 95.00 78 THR A CA 1
ATOM 578 C C . THR A 1 78 ? -5.258 -4.228 19.532 1.00 95.00 78 THR A C 1
ATOM 580 O O . THR A 1 78 ? -4.766 -4.330 20.653 1.00 95.00 78 THR A O 1
ATOM 583 N N . GLY A 1 79 ? -5.884 -3.107 19.152 1.00 90.62 79 GLY A N 1
ATOM 584 C CA . GLY A 1 79 ? -6.115 -1.966 20.045 1.00 90.62 79 GLY A CA 1
ATOM 585 C C . GLY A 1 79 ? -4.872 -1.127 20.379 1.00 90.62 79 GLY A C 1
ATOM 586 O O . GLY A 1 79 ? -4.938 -0.243 21.235 1.00 90.62 79 GLY A O 1
ATOM 587 N N . ARG A 1 80 ? -3.735 -1.336 19.703 1.00 92.00 80 ARG A N 1
ATOM 588 C CA . ARG A 1 80 ? -2.473 -0.633 19.990 1.00 92.00 80 ARG A CA 1
ATOM 589 C C . ARG A 1 80 ? -2.447 0.776 19.381 1.00 92.00 80 ARG A C 1
ATOM 591 O O . ARG A 1 80 ? -1.968 0.989 18.271 1.00 92.00 80 ARG A O 1
ATOM 598 N N . ALA A 1 81 ? -2.926 1.769 20.131 1.00 89.69 81 ALA A N 1
ATOM 599 C CA . ALA A 1 81 ? -3.142 3.134 19.631 1.00 89.69 81 ALA A CA 1
ATOM 600 C C . ALA A 1 81 ? -1.871 3.882 19.170 1.00 89.69 81 ALA A C 1
ATOM 602 O O . ALA A 1 81 ? -1.887 4.502 18.107 1.00 89.69 81 ALA A O 1
ATOM 603 N N . ARG A 1 82 ? -0.773 3.842 19.943 1.00 91.06 82 ARG A N 1
ATOM 604 C CA . ARG A 1 82 ? 0.481 4.539 19.592 1.00 91.06 82 ARG A CA 1
ATOM 605 C C . ARG A 1 82 ? 1.099 4.020 18.286 1.00 91.06 82 ARG A C 1
ATOM 607 O O . ARG A 1 82 ? 1.287 4.837 17.388 1.00 91.06 82 ARG A O 1
ATOM 614 N N . PRO A 1 83 ? 1.376 2.713 18.127 1.00 92.81 83 PRO A N 1
ATOM 615 C CA . PRO A 1 83 ? 1.953 2.222 16.882 1.00 92.81 83 PRO A CA 1
ATOM 616 C C . PRO A 1 83 ? 0.974 2.361 15.708 1.00 92.81 83 PRO A C 1
ATOM 618 O O . PRO A 1 83 ? 1.409 2.734 14.628 1.00 92.81 83 PRO A O 1
ATOM 621 N N . ARG A 1 84 ? -0.347 2.227 15.922 1.00 93.31 84 ARG A N 1
ATOM 622 C CA . ARG A 1 84 ? -1.357 2.532 14.891 1.00 93.31 84 ARG A CA 1
ATOM 623 C C . ARG A 1 84 ? -1.216 3.951 14.330 1.00 93.31 84 ARG A C 1
ATOM 625 O O . ARG A 1 84 ? -1.241 4.125 13.117 1.00 93.31 84 ARG A O 1
ATOM 632 N N . ARG A 1 85 ? -1.055 4.960 15.197 1.00 91.31 85 ARG A N 1
ATOM 633 C CA . ARG A 1 85 ? -0.852 6.362 14.782 1.00 91.31 85 ARG A CA 1
ATOM 634 C C . ARG A 1 85 ? 0.447 6.548 14.003 1.00 91.31 85 ARG A C 1
ATOM 636 O O . ARG A 1 85 ? 0.440 7.226 12.985 1.00 91.31 85 ARG A O 1
ATOM 643 N N . VAL A 1 86 ? 1.539 5.932 14.457 1.00 93.12 86 VAL A N 1
ATOM 644 C CA . VAL A 1 86 ? 2.829 5.988 13.749 1.00 93.12 86 VAL A CA 1
ATOM 645 C C . VAL A 1 86 ? 2.691 5.389 12.352 1.00 93.12 86 VAL A C 1
ATOM 647 O O . VAL A 1 86 ? 3.058 6.033 11.377 1.00 93.12 86 VAL A O 1
ATOM 650 N N . THR A 1 87 ? 2.092 4.205 12.227 1.00 94.56 87 THR A N 1
ATOM 651 C CA . THR A 1 87 ? 1.901 3.570 10.918 1.00 94.56 87 THR A CA 1
ATOM 652 C C . THR A 1 87 ? 0.949 4.366 10.020 1.00 94.56 87 THR A C 1
ATOM 654 O O . THR A 1 87 ? 1.182 4.446 8.820 1.00 94.56 87 THR A O 1
ATOM 657 N N . ALA A 1 88 ? -0.074 5.021 10.581 1.00 93.31 88 ALA A N 1
ATOM 658 C CA . ALA A 1 88 ? -0.933 5.939 9.831 1.00 93.31 88 ALA A CA 1
ATOM 659 C C . ALA A 1 88 ? -0.153 7.138 9.261 1.00 93.31 88 ALA A C 1
ATOM 661 O O . ALA A 1 88 ? -0.357 7.501 8.105 1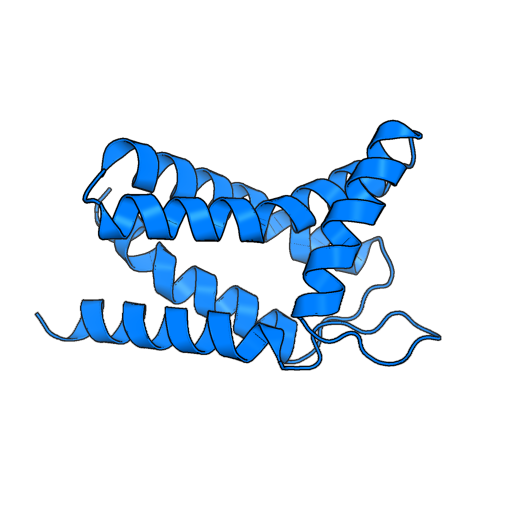.00 93.31 88 ALA A O 1
ATOM 662 N N . LEU A 1 89 ? 0.759 7.729 10.041 1.00 93.44 89 LEU A N 1
ATOM 663 C CA . LEU A 1 89 ? 1.631 8.815 9.577 1.00 93.44 89 LEU A CA 1
ATOM 664 C C . LEU A 1 89 ? 2.613 8.340 8.501 1.00 93.44 89 LEU A C 1
ATOM 666 O O . LEU A 1 89 ? 2.804 9.034 7.508 1.00 93.44 89 LEU A O 1
ATOM 670 N N . VAL A 1 90 ? 3.185 7.142 8.660 1.00 94.69 90 VAL A N 1
ATOM 671 C CA . VAL A 1 90 ? 4.035 6.520 7.631 1.00 94.69 90 VAL A CA 1
ATOM 672 C C . VAL A 1 90 ? 3.258 6.352 6.325 1.00 94.69 90 VAL A C 1
ATOM 674 O O . VAL A 1 90 ? 3.737 6.772 5.279 1.00 94.69 90 VAL A O 1
ATOM 677 N N . LEU A 1 91 ? 2.034 5.817 6.375 1.00 95.44 91 LEU A N 1
ATOM 678 C CA . LEU A 1 91 ? 1.169 5.699 5.196 1.00 95.44 91 LEU A CA 1
ATOM 679 C C . LEU A 1 91 ? 0.873 7.061 4.558 1.00 95.44 91 LEU A C 1
ATOM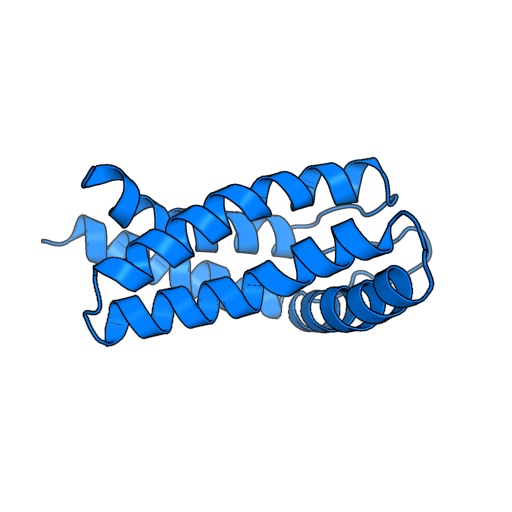 681 O O . LEU A 1 91 ? 0.943 7.186 3.338 1.00 95.44 91 LEU A O 1
ATOM 685 N N . ALA A 1 92 ? 0.590 8.087 5.364 1.00 93.06 92 ALA A N 1
ATOM 686 C CA . ALA A 1 92 ? 0.366 9.442 4.866 1.00 93.06 92 ALA A CA 1
ATOM 687 C C . ALA A 1 92 ? 1.607 10.037 4.179 1.00 93.06 92 ALA A C 1
ATOM 689 O O . ALA A 1 92 ? 1.455 10.786 3.220 1.00 93.06 92 ALA A O 1
ATOM 690 N N . GLY A 1 93 ? 2.815 9.686 4.631 1.00 93.19 93 GLY A N 1
ATOM 691 C CA . GLY A 1 93 ? 4.068 10.085 3.987 1.00 93.19 93 GLY A CA 1
ATOM 692 C C . GLY A 1 93 ? 4.396 9.291 2.718 1.00 93.19 93 GLY A C 1
ATOM 693 O O . GLY A 1 93 ? 4.972 9.847 1.788 1.00 93.19 93 GLY A O 1
ATOM 694 N N . LEU A 1 94 ? 4.009 8.013 2.648 1.00 95.06 94 LEU A N 1
ATOM 695 C CA . LEU A 1 94 ? 4.269 7.161 1.482 1.00 95.06 94 LEU A CA 1
ATOM 696 C C . LEU A 1 94 ? 3.264 7.374 0.340 1.00 95.06 94 LEU A C 1
ATOM 698 O O . LEU A 1 94 ? 3.642 7.289 -0.824 1.00 95.06 94 LEU A O 1
ATOM 702 N N . LEU A 1 95 ? 1.990 7.656 0.636 1.00 93.94 95 LEU A N 1
ATOM 703 C CA . LEU A 1 95 ? 0.950 7.818 -0.391 1.00 93.94 95 LEU A CA 1
ATOM 704 C C . LEU A 1 95 ? 1.282 8.883 -1.462 1.00 93.94 95 LEU A C 1
ATOM 706 O O . LEU A 1 95 ? 1.046 8.604 -2.637 1.00 93.94 95 LEU A O 1
ATOM 710 N N . PRO A 1 96 ? 1.867 10.052 -1.129 1.00 94.00 96 PRO A N 1
ATOM 711 C CA . PRO A 1 96 ? 2.313 11.031 -2.123 1.00 94.00 96 PRO A CA 1
ATOM 712 C C . PRO A 1 96 ? 3.398 10.530 -3.088 1.00 94.00 96 PRO A C 1
ATOM 714 O O . PRO A 1 96 ? 3.538 11.084 -4.174 1.00 94.00 96 PRO A O 1
ATOM 717 N N . VAL A 1 97 ? 4.142 9.473 -2.744 1.00 93.00 97 VAL A N 1
ATOM 718 C CA . VAL A 1 97 ? 5.170 8.884 -3.624 1.00 93.00 97 VAL A CA 1
ATOM 719 C C . VAL A 1 97 ? 4.541 8.196 -4.840 1.00 93.00 97 VAL A C 1
ATOM 721 O O . VAL A 1 97 ? 5.147 8.132 -5.908 1.00 93.00 97 VAL A O 1
ATOM 724 N N . VAL A 1 98 ? 3.299 7.727 -4.713 1.00 92.88 98 VAL A N 1
ATOM 725 C CA . VAL A 1 98 ? 2.574 7.014 -5.772 1.00 92.88 98 VAL A CA 1
ATOM 726 C C . VAL A 1 98 ? 2.373 7.879 -7.029 1.00 92.88 98 VAL A C 1
ATOM 728 O O . VAL A 1 98 ? 2.848 7.477 -8.092 1.00 92.88 98 VAL A O 1
ATOM 731 N N . PRO A 1 99 ? 1.740 9.071 -6.965 1.00 92.12 99 PRO A N 1
ATOM 732 C CA . PRO A 1 99 ? 1.589 9.920 -8.147 1.00 92.12 99 PRO A CA 1
ATOM 733 C C . PRO A 1 99 ? 2.928 10.418 -8.703 1.00 92.12 99 PRO A C 1
ATOM 735 O O . PRO A 1 99 ? 3.050 10.560 -9.916 1.00 92.12 99 PRO A O 1
ATOM 738 N N . VAL A 1 100 ? 3.941 10.631 -7.852 1.00 91.38 100 VAL A N 1
ATOM 739 C CA . VAL A 1 100 ? 5.298 10.974 -8.313 1.00 91.38 100 VAL A CA 1
ATOM 740 C C . VAL A 1 100 ? 5.851 9.846 -9.178 1.00 91.38 100 VAL A C 1
ATOM 742 O O . VAL A 1 100 ? 6.284 10.096 -10.296 1.00 91.38 100 VAL A O 1
ATOM 745 N N . THR A 1 101 ? 5.749 8.602 -8.707 1.00 90.50 101 THR A N 1
ATOM 746 C CA . THR A 1 101 ? 6.217 7.407 -9.426 1.00 90.50 101 THR A CA 1
ATOM 747 C C . THR A 1 101 ? 5.502 7.234 -10.768 1.00 90.50 101 THR A C 1
ATOM 749 O O . THR A 1 101 ? 6.133 6.865 -11.753 1.00 90.50 101 THR A O 1
ATOM 752 N N . PHE A 1 102 ? 4.207 7.555 -10.848 1.00 90.88 102 PHE A N 1
ATOM 753 C CA . PHE A 1 102 ? 3.472 7.544 -12.120 1.00 90.88 102 PHE A CA 1
ATOM 754 C C . PHE A 1 102 ? 3.972 8.602 -13.098 1.00 90.88 102 PHE A C 1
ATOM 756 O O . PHE A 1 102 ? 4.110 8.309 -14.283 1.00 90.88 102 PHE A O 1
ATOM 763 N N . ALA A 1 103 ? 4.262 9.806 -12.604 1.00 88.25 103 ALA A N 1
ATOM 764 C CA . ALA A 1 103 ? 4.739 10.905 -13.435 1.00 88.25 103 ALA A CA 1
ATOM 765 C C . ALA A 1 103 ? 6.137 10.646 -14.014 1.00 88.25 103 ALA A C 1
ATOM 767 O O . ALA A 1 103 ? 6.400 11.049 -15.141 1.00 88.25 103 ALA A O 1
ATOM 768 N N . VAL A 1 104 ? 7.022 9.985 -13.259 1.00 88.31 104 VAL A N 1
ATOM 769 C CA . VAL A 1 104 ? 8.421 9.774 -13.674 1.00 88.31 104 VAL A CA 1
ATOM 770 C C . VAL A 1 104 ? 8.695 8.402 -14.296 1.00 88.31 104 VAL A C 1
ATOM 772 O O . VAL A 1 104 ? 9.690 8.247 -14.992 1.00 88.31 104 VAL A O 1
ATOM 775 N N . GLY A 1 105 ? 7.853 7.400 -14.030 1.00 82.62 105 GLY A N 1
ATOM 776 C CA . GLY A 1 105 ? 8.063 6.011 -14.456 1.00 82.62 105 GLY A CA 1
ATOM 777 C C . GLY A 1 105 ? 7.225 5.564 -15.656 1.00 82.62 105 GLY A C 1
ATOM 778 O O . GLY A 1 105 ? 7.165 4.366 -15.921 1.00 82.62 105 GLY A O 1
ATOM 779 N N . ASP A 1 106 ? 6.517 6.479 -16.327 1.00 83.25 106 ASP A N 1
ATOM 780 C CA . ASP A 1 106 ? 5.595 6.176 -17.438 1.00 83.25 106 ASP A CA 1
ATOM 781 C C . ASP A 1 106 ? 4.524 5.111 -17.107 1.00 83.25 106 ASP A C 1
ATOM 783 O O . ASP A 1 106 ? 4.029 4.375 -17.970 1.00 83.25 106 ASP A O 1
ATOM 787 N N . ILE A 1 107 ? 4.117 5.043 -15.836 1.00 86.75 107 ILE A N 1
ATOM 788 C CA . ILE A 1 107 ? 3.106 4.105 -15.340 1.00 86.75 107 ILE A CA 1
ATOM 789 C C . ILE A 1 107 ? 1.746 4.797 -15.340 1.00 86.75 107 ILE A C 1
ATOM 791 O O . ILE A 1 107 ? 1.550 5.812 -14.672 1.00 86.75 107 ILE A O 1
ATOM 795 N N . ARG A 1 108 ? 0.761 4.219 -16.033 1.00 90.44 108 ARG A N 1
ATOM 796 C CA . ARG A 1 108 ? -0.604 4.762 -16.046 1.00 90.44 108 ARG A CA 1
ATOM 797 C C . ARG A 1 108 ? -1.472 4.085 -14.983 1.00 90.44 108 ARG A C 1
ATOM 799 O O . ARG A 1 108 ? -1.666 2.867 -15.071 1.00 90.44 108 ARG A O 1
ATOM 806 N N . PRO A 1 109 ? -2.035 4.828 -14.013 1.00 91.69 109 PRO A N 1
ATOM 807 C CA . PRO A 1 109 ? -2.992 4.261 -13.072 1.00 91.69 109 PRO A CA 1
ATOM 808 C C . PRO A 1 109 ? -4.309 3.907 -13.773 1.00 91.69 109 PRO A C 1
ATOM 810 O O . PRO A 1 109 ? -4.764 4.606 -14.676 1.00 91.69 109 PRO A O 1
ATOM 813 N N . ILE A 1 110 ? -4.937 2.821 -13.327 1.00 93.81 110 ILE A N 1
ATOM 814 C CA . ILE A 1 110 ? -6.278 2.386 -13.738 1.00 93.81 110 ILE A CA 1
ATOM 815 C C . ILE A 1 110 ? -7.174 2.305 -12.483 1.00 93.81 110 ILE A C 1
ATOM 817 O O . ILE A 1 110 ? -6.779 2.684 -11.376 1.00 93.81 110 ILE A O 1
ATOM 821 N N . LEU A 1 111 ? -8.402 1.811 -12.645 1.00 92.62 111 LEU A N 1
ATOM 822 C CA . LEU A 1 111 ? -9.429 1.687 -11.616 1.00 92.62 111 LEU A CA 1
ATOM 823 C C . LEU A 1 111 ? -8.936 1.002 -10.335 1.00 92.62 111 LEU A C 1
ATOM 825 O O . LEU A 1 111 ? -9.234 1.487 -9.246 1.00 92.62 111 LEU A O 1
ATOM 829 N N . GLY A 1 112 ? -8.169 -0.089 -10.445 1.00 93.25 112 GLY A N 1
ATOM 830 C CA . GLY A 1 112 ? -7.655 -0.809 -9.280 1.00 93.25 112 GLY A CA 1
ATOM 831 C C . GLY A 1 112 ? -6.770 0.071 -8.398 1.00 93.25 112 GLY A C 1
ATOM 832 O O . GLY A 1 112 ? -6.942 0.076 -7.185 1.00 93.25 112 GLY A O 1
ATOM 833 N N . CYS A 1 113 ? -5.896 0.895 -8.986 1.00 93.50 113 CYS A N 1
ATOM 834 C CA . CYS A 1 113 ? -5.049 1.808 -8.218 1.00 93.50 113 CYS A CA 1
ATOM 835 C C . CYS A 1 113 ? -5.864 2.915 -7.535 1.00 93.50 113 CYS A C 1
ATOM 837 O O . CYS A 1 113 ? -5.623 3.234 -6.371 1.00 93.50 113 CYS A O 1
ATOM 839 N N . GLY A 1 114 ? -6.848 3.490 -8.233 1.00 93.75 114 GLY A N 1
ATOM 840 C CA . GLY A 1 114 ? -7.727 4.502 -7.642 1.00 93.75 114 GLY A CA 1
ATOM 841 C C . GLY A 1 114 ? -8.527 3.949 -6.460 1.00 93.75 114 GLY A C 1
ATOM 842 O O . GLY A 1 114 ? -8.565 4.559 -5.391 1.00 93.75 114 GLY A O 1
A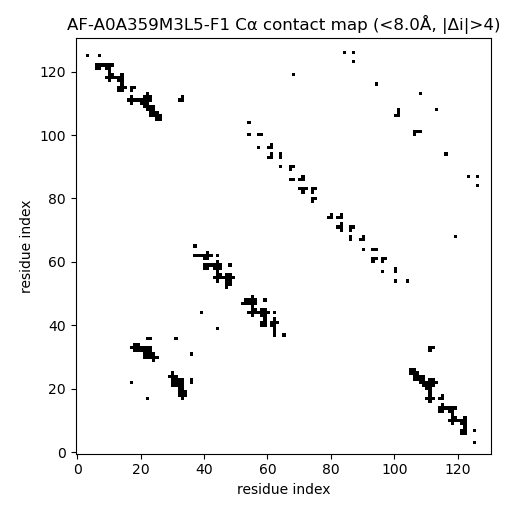TOM 843 N N . LEU A 1 115 ? -9.108 2.756 -6.624 1.00 95.88 115 LEU A N 1
ATOM 844 C CA . LEU A 1 115 ? -9.872 2.079 -5.575 1.00 95.88 115 LEU A CA 1
ATOM 845 C C . LEU A 1 115 ? -8.991 1.692 -4.378 1.00 95.88 115 LEU A C 1
ATOM 847 O O . LEU A 1 115 ? -9.428 1.806 -3.234 1.00 95.88 115 LEU A O 1
ATOM 851 N N . TRP A 1 116 ? -7.747 1.284 -4.636 1.00 96.75 116 TRP A N 1
ATOM 852 C CA . TRP A 1 116 ? -6.746 0.977 -3.615 1.00 96.75 116 TRP A CA 1
ATOM 853 C C . TRP A 1 116 ? -6.417 2.201 -2.745 1.00 96.75 116 TRP A C 1
ATOM 855 O O . TRP A 1 116 ? -6.548 2.128 -1.520 1.00 96.75 116 TRP A O 1
ATOM 865 N N . ILE A 1 117 ? -6.091 3.346 -3.364 1.00 95.00 117 ILE A N 1
ATOM 866 C CA . ILE A 1 117 ? -5.818 4.609 -2.650 1.00 95.00 117 ILE A CA 1
ATOM 867 C C . ILE A 1 117 ? -7.052 5.045 -1.854 1.00 95.00 117 ILE A C 1
ATOM 869 O O . ILE A 1 117 ? -6.953 5.344 -0.663 1.00 95.00 117 ILE A O 1
ATOM 873 N N . ALA A 1 118 ? -8.231 5.047 -2.485 1.00 94.44 118 ALA A N 1
ATOM 874 C CA . ALA A 1 118 ? -9.476 5.431 -1.826 1.00 94.44 118 ALA A CA 1
ATOM 875 C C . ALA A 1 118 ? -9.790 4.523 -0.624 1.00 94.44 118 ALA A C 1
ATOM 877 O O . ALA A 1 118 ? -10.133 5.017 0.451 1.00 94.44 118 ALA A O 1
ATOM 878 N N . GLY A 1 119 ? -9.618 3.206 -0.772 1.00 95.06 119 GLY A N 1
ATOM 879 C CA . GLY A 1 119 ? -9.826 2.230 0.296 1.00 95.06 119 GLY A CA 1
ATOM 880 C C . GLY A 1 119 ? -8.893 2.447 1.488 1.00 95.06 119 GLY A C 1
ATOM 881 O O . GLY A 1 119 ? -9.343 2.445 2.639 1.00 95.06 119 GLY A O 1
ATOM 882 N N . MET A 1 120 ? -7.610 2.721 1.227 1.00 94.81 120 MET A N 1
ATOM 883 C CA . MET A 1 120 ? -6.643 3.086 2.267 1.00 94.81 120 MET A CA 1
ATOM 884 C C . MET A 1 120 ? -7.041 4.367 2.993 1.00 94.81 120 MET A C 1
ATOM 886 O O . MET A 1 120 ? -7.118 4.375 4.223 1.00 94.81 120 MET A O 1
ATOM 890 N N . LEU A 1 121 ? -7.342 5.435 2.253 1.00 93.00 121 LEU A N 1
ATOM 891 C CA . LEU A 1 121 ? -7.718 6.717 2.842 1.00 93.00 121 LEU A CA 1
ATOM 892 C C . LEU A 1 121 ? -8.973 6.580 3.708 1.00 93.00 121 LEU A C 1
ATOM 894 O O . 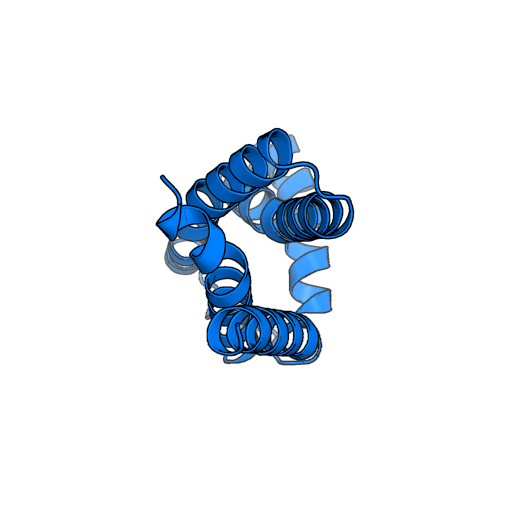LEU A 1 121 ? -8.951 6.977 4.868 1.00 93.00 121 LEU A O 1
ATOM 898 N N . LEU A 1 122 ? -10.032 5.930 3.218 1.00 92.25 122 LEU A N 1
ATOM 899 C CA . LEU A 1 122 ? -11.252 5.686 4.002 1.00 92.25 122 LEU A CA 1
ATOM 900 C C . LEU A 1 122 ? -10.974 4.918 5.301 1.00 92.25 122 LEU A C 1
ATOM 902 O O . LEU A 1 122 ? -11.562 5.214 6.345 1.00 92.25 122 LEU A O 1
ATOM 906 N N . THR A 1 123 ? -10.042 3.969 5.248 1.00 91.94 123 THR A N 1
ATOM 907 C CA . THR A 1 123 ? -9.656 3.150 6.397 1.00 91.94 123 THR A CA 1
ATOM 908 C C . THR A 1 123 ? -8.868 3.947 7.443 1.00 91.94 123 THR A C 1
ATOM 910 O O . THR A 1 123 ? -9.126 3.812 8.644 1.00 91.94 123 THR A O 1
ATOM 913 N N . VAL A 1 124 ? -7.938 4.805 7.008 1.00 89.75 124 VAL A N 1
ATOM 914 C CA . VAL A 1 124 ? -6.997 5.522 7.888 1.00 89.75 124 VAL A CA 1
ATOM 915 C C . VAL A 1 124 ? -7.526 6.901 8.323 1.00 89.75 124 VAL A C 1
ATOM 917 O O . VAL A 1 124 ? -7.258 7.332 9.446 1.00 89.75 124 VAL A O 1
ATOM 920 N N . CYS A 1 125 ? -8.361 7.577 7.521 1.00 83.38 125 CYS A N 1
ATOM 921 C CA . CYS A 1 125 ? -8.908 8.919 7.800 1.00 83.38 125 CYS A CA 1
ATOM 922 C C . CYS A 1 125 ? -9.621 9.038 9.155 1.00 83.38 125 CYS A C 1
ATOM 924 O O . CYS A 1 125 ? -9.670 10.119 9.746 1.00 83.38 125 CYS A O 1
ATOM 926 N N . GLY A 1 126 ? -10.166 7.938 9.681 1.00 72.06 126 GLY A N 1
ATOM 927 C CA . GLY A 1 126 ? -10.794 7.918 11.001 1.00 72.06 126 GLY A CA 1
ATOM 928 C C . GLY A 1 126 ? -9.842 8.229 12.165 1.00 72.06 126 GLY A C 1
ATOM 929 O O . GLY A 1 126 ? -10.320 8.642 13.224 1.00 72.06 126 GLY A O 1
ATOM 930 N N . ASP A 1 127 ? -8.530 8.051 11.979 1.00 74.75 127 ASP A N 1
ATOM 931 C CA . ASP A 1 127 ? -7.513 8.306 13.004 1.00 74.75 127 ASP A CA 1
ATOM 932 C C . ASP A 1 127 ? -6.992 9.748 13.016 1.00 74.75 127 ASP A C 1
ATOM 934 O O . ASP A 1 127 ? -6.681 10.252 14.094 1.00 74.75 127 ASP A O 1
ATOM 938 N N . PHE A 1 128 ? -6.985 10.444 11.875 1.00 67.81 128 PHE A N 1
ATOM 939 C CA . PHE A 1 128 ? -6.556 11.849 11.790 1.00 67.81 128 PHE A CA 1
ATOM 940 C C . PHE A 1 128 ? -7.574 12.838 12.367 1.00 67.81 128 PHE A C 1
ATOM 942 O O . PHE A 1 128 ? -7.236 13.965 12.690 1.00 67.81 128 PHE A O 1
ATOM 949 N N . ARG A 1 129 ? -8.829 12.420 12.562 1.00 64.31 129 ARG A N 1
ATOM 950 C CA . ARG A 1 129 ? -9.856 13.245 13.227 1.00 64.31 129 ARG A CA 1
ATOM 951 C C . ARG A 1 129 ? -9.769 13.227 14.763 1.00 64.31 129 ARG A C 1
ATOM 953 O O . ARG A 1 129 ? -10.696 13.693 15.417 1.00 64.31 129 ARG A O 1
ATOM 960 N N . ARG A 1 130 ? -8.758 12.572 15.350 1.00 53.53 130 ARG A N 1
ATOM 961 C CA . ARG A 1 130 ? -8.573 12.426 16.813 1.00 53.53 130 ARG A CA 1
ATOM 962 C C . ARG A 1 1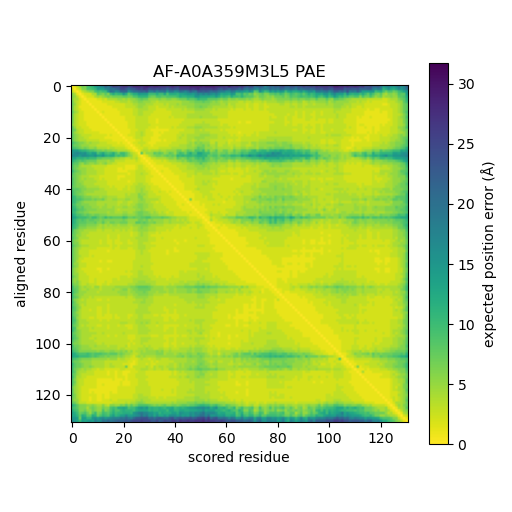30 ? -7.258 13.035 17.325 1.00 53.53 130 ARG A C 1
ATOM 964 O O . ARG A 1 130 ? -6.854 12.717 18.446 1.00 53.53 130 ARG A O 1
ATOM 971 N N . THR A 1 131 ? -6.578 13.811 16.491 1.00 47.19 131 THR A N 1
ATOM 972 C CA . THR A 1 131 ? -5.507 14.741 16.876 1.00 47.19 131 THR A CA 1
ATOM 973 C C . THR A 1 131 ? -6.109 16.124 16.994 1.00 47.19 131 THR A C 1
ATOM 975 O O . THR A 1 131 ? -5.799 16.787 17.999 1.00 47.19 131 THR A O 1
#